Protein AF-A0A7Z0DAC1-F1 (afdb_monomer)

Solvent-accessible surface area (backbone atoms only — not comparable to full-atom values): 5340 Å² total; per-residue (Å²): 140,75,82,72,52,71,67,56,50,49,55,49,39,32,67,67,57,68,51,94,73,82,66,48,84,42,27,44,80,77,46,94,58,55,74,65,37,53,45,53,35,45,55,52,44,36,73,78,39,58,90,67,68,69,59,70,67,59,66,74,69,63,48,80,73,40,20,52,51,53,53,54,50,46,58,53,49,57,49,54,54,55,60,65,65,71,80,115

InterPro domains:
  IPR036736 ACP-like superfamily [SSF47336] (13-77)

Organism: NCBI:txid1347891

Foldseek 3Di:
DDDDDLVVLVVLLCVQQVDPDWDQQDQPVPTPDDLVSVLVSQVVCCVVPVVLVGDSCLSVVRDRRHGNVNSSVVSVVVVVVVVVVVVD

Secondary structure (DSSP, 8-state):
--PPPHHHHHHHHHHHH--S---TTSBGGGSS--HHHHHHHHHHHHHH-GGG---THHHHT--TT-BHHHHHHHHHHHHHHHHHHT--

Structure (mmCIF, N/CA/C/O backbone):
data_AF-A0A7Z0DAC1-F1
#
_entry.id   AF-A0A7Z0DAC1-F1
#
loop_
_atom_site.group_PDB
_atom_site.id
_atom_site.type_symbol
_atom_site.label_atom_id
_atom_site.label_alt_id
_atom_site.label_comp_id
_atom_site.label_asym_id
_atom_site.label_entity_id
_atom_site.label_seq_id
_atom_site.pdbx_PDB_ins_code
_atom_site.Cartn_x
_atom_site.Cartn_y
_atom_site.Cartn_z
_atom_site.occupancy
_atom_site.B_iso_or_equiv
_atom_site.auth_seq_id
_atom_site.auth_comp_id
_atom_site.auth_asym_id
_atom_site.auth_atom_id
_atom_site.pdbx_PDB_model_num
ATOM 1 N N . MET A 1 1 ? -18.332 -0.237 9.092 1.00 51.69 1 MET A N 1
ATOM 2 C CA . MET A 1 1 ? -17.128 0.326 8.441 1.00 51.69 1 MET A CA 1
ATOM 3 C C . MET A 1 1 ? -16.287 -0.826 7.923 1.00 51.69 1 MET A C 1
ATOM 5 O O . MET A 1 1 ? -16.173 -1.811 8.641 1.00 51.69 1 MET A O 1
ATOM 9 N N . LYS A 1 2 ? -15.767 -0.764 6.693 1.00 73.38 2 LYS A N 1
ATOM 10 C CA . LYS A 1 2 ? -15.056 -1.890 6.068 1.00 73.38 2 LYS A CA 1
ATOM 11 C C . LYS A 1 2 ? -13.824 -1.354 5.342 1.00 73.38 2 LYS A C 1
ATOM 13 O O . LYS A 1 2 ? -13.968 -0.479 4.499 1.00 73.38 2 LYS A O 1
ATOM 18 N N . MET A 1 3 ? -12.643 -1.866 5.699 1.00 83.25 3 MET A N 1
ATOM 19 C CA . MET A 1 3 ? -11.442 -1.707 4.871 1.00 83.25 3 MET A CA 1
ATOM 20 C C . MET A 1 3 ? -11.804 -2.093 3.427 1.00 83.25 3 MET A C 1
ATOM 22 O O . MET A 1 3 ? -12.504 -3.103 3.264 1.00 83.25 3 MET A O 1
ATOM 26 N N . PRO A 1 4 ? -11.369 -1.346 2.400 1.00 92.50 4 PRO A N 1
ATOM 27 C CA . PRO A 1 4 ? -11.515 -1.809 1.027 1.00 92.50 4 PRO A CA 1
ATOM 28 C C . PRO A 1 4 ? -10.952 -3.224 0.866 1.00 92.50 4 PRO A C 1
ATOM 30 O O . PRO A 1 4 ? -10.024 -3.646 1.566 1.00 92.50 4 PRO A O 1
ATOM 33 N N . SER A 1 5 ? -11.546 -3.984 -0.045 1.00 95.38 5 SER A N 1
ATOM 34 C CA . SER A 1 5 ? -10.978 -5.257 -0.485 1.00 95.38 5 SER A CA 1
ATOM 35 C C . SER A 1 5 ? -9.563 -5.055 -1.039 1.00 95.38 5 SER A C 1
ATOM 37 O O . SER A 1 5 ? -9.188 -3.945 -1.412 1.00 95.38 5 SER A O 1
ATOM 39 N N . LEU A 1 6 ? -8.773 -6.130 -1.108 1.00 97.00 6 LEU A N 1
ATOM 40 C CA . LEU A 1 6 ? -7.434 -6.051 -1.697 1.00 97.00 6 LEU A CA 1
ATOM 41 C C . LEU A 1 6 ? -7.488 -5.512 -3.135 1.00 97.00 6 LEU A C 1
ATOM 43 O O . LEU A 1 6 ? -6.682 -4.666 -3.494 1.00 97.00 6 LEU A O 1
ATOM 47 N N . GLU A 1 7 ? -8.472 -5.956 -3.921 1.00 97.38 7 GLU A N 1
ATOM 48 C CA . GLU A 1 7 ? -8.695 -5.502 -5.298 1.00 97.38 7 GLU A CA 1
ATOM 49 C C . GLU A 1 7 ? -8.958 -3.990 -5.370 1.00 97.38 7 GLU A C 1
ATOM 51 O O . GLU A 1 7 ? -8.322 -3.282 -6.145 1.00 97.38 7 GLU A O 1
ATOM 56 N N . GLU A 1 8 ? -9.839 -3.458 -4.518 1.00 96.81 8 GLU A N 1
ATOM 57 C CA . GLU A 1 8 ? -10.093 -2.013 -4.452 1.00 96.81 8 GLU A CA 1
ATOM 58 C C . GLU A 1 8 ? -8.851 -1.229 -4.011 1.00 96.81 8 GLU A C 1
ATOM 60 O O . GLU A 1 8 ? -8.588 -0.147 -4.536 1.00 96.81 8 GLU A O 1
ATOM 65 N N . SER A 1 9 ? -8.078 -1.760 -3.060 1.00 96.88 9 SER A N 1
ATOM 66 C CA . SER A 1 9 ? -6.824 -1.148 -2.618 1.00 96.88 9 SER A CA 1
ATOM 67 C C . SER A 1 9 ? -5.773 -1.112 -3.730 1.00 96.88 9 SER A C 1
ATOM 69 O O . SER A 1 9 ? -5.132 -0.075 -3.892 1.00 96.88 9 SER A O 1
ATOM 71 N N . VAL A 1 10 ? -5.642 -2.187 -4.516 1.00 98.00 10 VAL A N 1
ATOM 72 C CA . VAL A 1 10 ? -4.756 -2.257 -5.690 1.00 98.00 10 VAL A CA 1
ATOM 73 C C . VAL A 1 10 ? -5.201 -1.269 -6.762 1.00 98.00 10 VAL A C 1
ATOM 75 O O . VAL A 1 10 ? -4.394 -0.466 -7.215 1.00 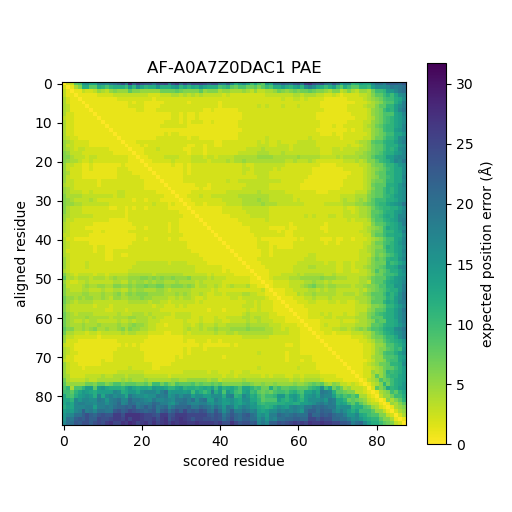98.00 10 VAL A O 1
ATOM 78 N N . ASN A 1 11 ? -6.491 -1.240 -7.107 1.00 97.81 11 ASN A N 1
ATOM 79 C CA . ASN A 1 11 ? -7.018 -0.303 -8.104 1.00 97.81 11 ASN A CA 1
ATOM 80 C C . ASN A 1 11 ? -6.745 1.159 -7.721 1.00 97.81 11 ASN A C 1
ATOM 82 O O . ASN A 1 11 ? -6.452 1.990 -8.577 1.00 97.81 11 ASN A O 1
ATOM 86 N N . ARG A 1 12 ? -6.813 1.484 -6.425 1.00 96.81 12 ARG A N 1
ATOM 87 C CA . ARG A 1 12 ? -6.460 2.816 -5.917 1.00 96.81 12 ARG A CA 1
ATOM 88 C C . ARG A 1 12 ? -4.964 3.101 -6.017 1.00 96.81 12 ARG A C 1
ATOM 90 O O . ARG A 1 12 ? -4.613 4.217 -6.375 1.00 96.81 12 ARG A O 1
ATOM 97 N N . LEU A 1 13 ? -4.106 2.122 -5.72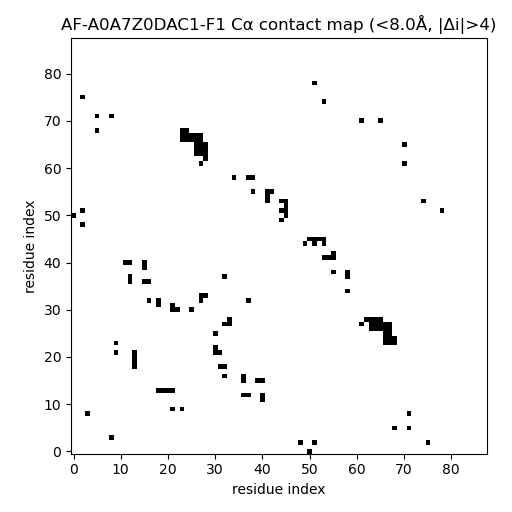7 1.00 97.94 13 LEU A N 1
ATOM 98 C CA . LEU A 1 13 ? -2.655 2.264 -5.889 1.00 97.94 13 LEU A CA 1
ATOM 99 C C . LEU A 1 13 ? -2.293 2.501 -7.356 1.00 97.94 13 LEU A C 1
ATOM 101 O O . LEU A 1 13 ? -1.541 3.421 -7.658 1.00 97.94 13 LEU A O 1
ATOM 105 N N . MET A 1 14 ? -2.886 1.736 -8.272 1.00 98.12 14 MET A N 1
ATOM 106 C CA . MET A 1 14 ? -2.688 1.912 -9.713 1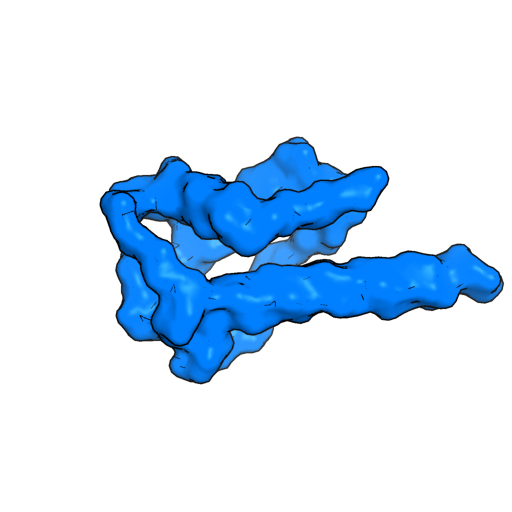.00 98.12 14 MET A CA 1
ATOM 107 C C . MET A 1 14 ? -3.169 3.284 -10.197 1.00 98.12 14 MET A C 1
ATOM 109 O O . MET A 1 14 ? -2.503 3.924 -11.002 1.00 98.12 14 MET A O 1
ATOM 113 N N . ALA A 1 15 ? -4.297 3.775 -9.673 1.00 97.62 15 ALA A N 1
ATOM 114 C CA . ALA A 1 15 ? -4.815 5.095 -10.028 1.00 97.62 15 ALA A CA 1
ATOM 115 C C . ALA A 1 15 ? -3.905 6.250 -9.576 1.00 97.62 15 ALA A C 1
ATOM 117 O O . ALA A 1 15 ? -3.856 7.271 -10.258 1.00 97.62 15 ALA A O 1
ATOM 118 N N . VAL A 1 16 ? -3.218 6.099 -8.439 1.00 96.81 16 VAL A N 1
ATOM 119 C CA . VAL A 1 16 ? -2.281 7.101 -7.906 1.00 96.81 16 VAL A CA 1
ATOM 120 C C . VAL A 1 16 ? -0.931 7.031 -8.624 1.00 96.81 16 VAL A C 1
ATOM 122 O O . VAL A 1 16 ? -0.456 8.044 -9.118 1.00 96.81 16 VAL A O 1
ATOM 125 N N . SER A 1 17 ? -0.369 5.829 -8.762 1.00 96.88 17 SER A N 1
ATOM 126 C CA . SER A 1 17 ? 0.951 5.601 -9.380 1.00 96.88 17 SER A CA 1
ATOM 127 C C . SER A 1 17 ? 0.965 5.704 -10.909 1.00 96.88 17 SER A C 1
ATOM 129 O O . SER A 1 17 ? 2.011 5.883 -11.528 1.00 96.88 17 SER A O 1
ATOM 131 N N . GLY A 1 18 ? -0.191 5.551 -11.561 1.00 96.81 18 GLY A N 1
ATOM 132 C CA . GLY A 1 18 ? -0.298 5.543 -13.020 1.00 96.81 18 GLY A CA 1
ATOM 133 C C . GLY A 1 18 ? 0.230 4.270 -13.693 1.00 96.81 18 GLY A C 1
ATOM 134 O O . GLY A 1 18 ? 0.354 4.251 -14.919 1.00 96.81 18 GLY A O 1
ATOM 135 N N . VAL A 1 19 ? 0.531 3.208 -12.935 1.00 97.06 19 VAL A N 1
ATOM 136 C CA . VAL A 1 19 ? 0.943 1.915 -13.504 1.00 97.06 19 VAL A CA 1
ATOM 137 C C . VAL A 1 19 ? -0.245 1.187 -14.144 1.00 97.06 19 VAL A C 1
ATOM 139 O O . VAL A 1 19 ? -1.365 1.212 -13.633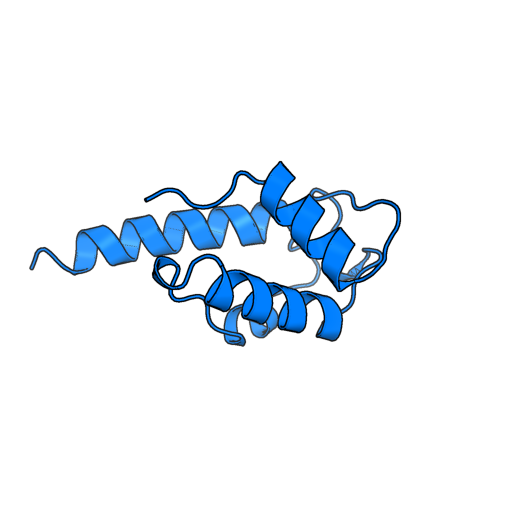 1.00 97.06 19 VAL A O 1
ATOM 142 N N . GLU A 1 20 ? -0.002 0.513 -15.270 1.00 95.25 20 GLU A N 1
ATOM 143 C CA . GLU A 1 20 ? -1.055 -0.187 -16.024 1.00 95.25 20 GLU A CA 1
ATOM 144 C C . GLU A 1 20 ? -1.451 -1.535 -15.409 1.00 95.25 20 GLU A C 1
ATOM 146 O O . GLU A 1 20 ? -2.597 -1.961 -15.540 1.00 95.25 20 GLU A O 1
ATOM 151 N N . GLU A 1 21 ? -0.518 -2.201 -14.729 1.00 95.00 21 GLU A N 1
ATOM 152 C CA . GLU A 1 21 ? -0.722 -3.495 -14.084 1.00 95.00 21 GLU A CA 1
ATOM 153 C C . GLU A 1 21 ? 0.075 -3.553 -12.780 1.00 95.00 21 GLU A C 1
ATOM 155 O O . GLU A 1 21 ? 1.190 -3.032 -12.688 1.00 95.00 21 GLU A O 1
ATOM 160 N N . PHE A 1 2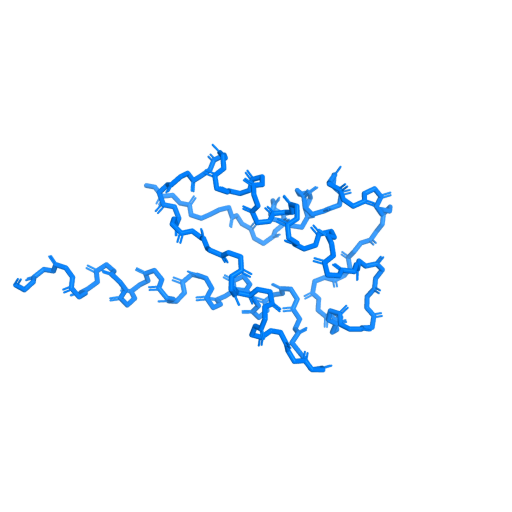2 ? -0.504 -4.194 -11.768 1.00 97.88 22 PHE A N 1
ATOM 161 C CA . PHE A 1 22 ? 0.135 -4.391 -10.478 1.00 97.88 22 PHE A CA 1
ATOM 162 C C . PHE A 1 22 ? -0.252 -5.753 -9.894 1.00 97.88 22 PHE A C 1
ATOM 164 O O . PHE A 1 22 ? -1.432 -6.027 -9.668 1.00 97.88 22 PHE A O 1
ATOM 171 N N . ASP A 1 23 ? 0.746 -6.597 -9.628 1.00 97.81 23 ASP A N 1
ATOM 172 C CA . ASP A 1 23 ? 0.564 -7.882 -8.951 1.00 97.81 23 ASP A CA 1
ATOM 173 C C . ASP A 1 23 ? 0.744 -7.713 -7.429 1.00 97.81 23 ASP A C 1
ATOM 175 O O . ASP A 1 23 ? 1.862 -7.452 -6.974 1.00 97.81 23 ASP A O 1
ATOM 179 N N . PRO A 1 24 ? -0.317 -7.882 -6.613 1.00 98.00 24 PRO A N 1
ATOM 180 C CA . PRO A 1 24 ? -0.233 -7.697 -5.167 1.00 98.00 24 PRO A CA 1
ATOM 181 C C . PRO A 1 24 ? 0.579 -8.772 -4.440 1.00 98.00 24 PRO A C 1
ATOM 183 O O . PRO A 1 24 ? 0.794 -8.615 -3.237 1.00 98.00 24 PRO A O 1
ATOM 186 N N . ASP A 1 25 ? 0.983 -9.843 -5.128 1.00 98.25 25 ASP A N 1
ATOM 187 C CA . ASP A 1 25 ? 1.797 -10.940 -4.596 1.00 98.25 25 ASP A CA 1
ATOM 188 C C . ASP A 1 25 ? 3.292 -10.811 -4.949 1.00 98.25 25 ASP A C 1
ATOM 190 O O . ASP A 1 25 ? 4.118 -11.587 -4.464 1.00 98.25 25 ASP A O 1
ATOM 194 N N . THR A 1 26 ? 3.668 -9.801 -5.740 1.00 98.00 26 THR A N 1
ATOM 195 C CA . THR A 1 26 ? 5.069 -9.454 -6.004 1.00 98.00 26 THR A CA 1
ATOM 196 C C . THR A 1 26 ? 5.618 -8.570 -4.868 1.00 98.00 26 THR A C 1
ATOM 198 O O . THR A 1 26 ? 4.917 -7.660 -4.410 1.00 98.00 26 THR A O 1
ATOM 201 N N . PRO A 1 27 ? 6.860 -8.793 -4.380 1.00 98.06 27 PRO A N 1
ATOM 202 C CA . PRO A 1 27 ? 7.478 -7.916 -3.385 1.00 98.06 27 PRO A CA 1
ATOM 203 C C . PRO A 1 27 ? 7.488 -6.455 -3.839 1.00 98.06 27 PRO A C 1
ATOM 205 O O . PRO A 1 27 ? 7.873 -6.162 -4.972 1.00 98.06 27 PRO A O 1
ATOM 208 N N . LEU A 1 28 ? 7.113 -5.532 -2.949 1.00 97.00 28 LEU A N 1
ATOM 209 C CA . LEU A 1 28 ? 6.967 -4.106 -3.268 1.00 97.00 28 LEU A CA 1
ATOM 210 C C . LEU A 1 28 ? 8.266 -3.497 -3.813 1.00 97.00 28 LEU A C 1
ATOM 212 O O . LEU A 1 28 ? 8.229 -2.739 -4.777 1.00 97.00 28 LEU A O 1
ATOM 216 N N . THR A 1 29 ? 9.417 -3.915 -3.284 1.00 95.06 29 THR A N 1
ATOM 217 C CA . THR A 1 29 ? 10.756 -3.494 -3.740 1.00 95.06 29 THR A CA 1
ATOM 218 C C . THR A 1 29 ? 11.117 -3.961 -5.153 1.00 95.06 29 THR A C 1
ATOM 220 O O . THR A 1 29 ? 12.063 -3.449 -5.746 1.00 95.06 29 THR A O 1
ATOM 223 N N . SER A 1 30 ? 10.395 -4.948 -5.687 1.00 95.56 30 SER A N 1
ATOM 224 C CA . SER A 1 30 ? 10.565 -5.498 -7.039 1.00 95.56 30 SER A CA 1
ATOM 225 C C . SER A 1 30 ? 9.379 -5.178 -7.956 1.00 95.56 30 SER A C 1
ATOM 227 O O . SER A 1 30 ? 9.313 -5.692 -9.073 1.00 95.56 30 SER A O 1
ATOM 229 N N . SER A 1 31 ? 8.427 -4.377 -7.477 1.00 96.06 31 SER A N 1
ATOM 230 C CA . SER A 1 31 ? 7.209 -4.025 -8.200 1.00 96.06 31 SER A CA 1
ATOM 231 C C . SER A 1 31 ? 7.392 -2.763 -9.053 1.00 96.06 31 SER A C 1
ATOM 233 O O . SER A 1 31 ? 8.459 -2.153 -9.070 1.00 96.06 31 SER A O 1
ATOM 235 N N . ALA A 1 32 ? 6.346 -2.384 -9.789 1.00 94.44 32 ALA A N 1
ATOM 236 C CA . ALA A 1 32 ? 6.355 -1.196 -10.641 1.00 94.44 32 ALA A CA 1
ATOM 237 C C . ALA A 1 32 ? 6.119 0.125 -9.882 1.00 94.44 32 ALA A C 1
ATOM 239 O O . ALA A 1 32 ? 6.233 1.177 -10.502 1.00 94.44 32 ALA A O 1
ATOM 240 N N . VAL A 1 33 ? 5.778 0.072 -8.589 1.00 96.69 33 VAL A N 1
ATOM 241 C CA . VAL A 1 33 ? 5.531 1.263 -7.760 1.00 96.69 33 VAL A CA 1
ATOM 242 C C . VAL A 1 33 ? 6.728 1.554 -6.865 1.00 96.69 33 VAL A C 1
ATOM 244 O O . VAL A 1 33 ? 7.451 0.636 -6.465 1.00 96.69 33 VAL A O 1
ATOM 247 N N . ASP A 1 34 ? 6.916 2.819 -6.514 1.00 94.88 34 ASP A N 1
ATOM 248 C CA . ASP A 1 3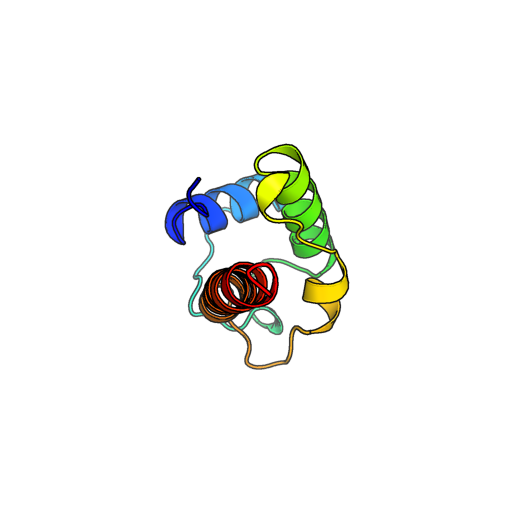4 ? 7.969 3.254 -5.603 1.00 94.88 34 ASP A CA 1
ATOM 249 C C . ASP A 1 34 ? 7.432 3.743 -4.241 1.00 94.88 34 ASP A C 1
ATOM 251 O O . ASP A 1 34 ? 6.247 3.651 -3.913 1.00 94.88 34 ASP A O 1
ATOM 255 N N . SER A 1 35 ? 8.334 4.224 -3.381 1.00 93.44 35 SER A N 1
ATOM 256 C CA . SER A 1 35 ? 7.962 4.734 -2.057 1.00 93.44 35 SER A CA 1
ATOM 257 C C . SER A 1 35 ? 7.092 5.993 -2.108 1.00 93.44 35 SER A C 1
ATOM 259 O O . SER A 1 35 ? 6.325 6.228 -1.173 1.00 93.44 35 SER A O 1
ATOM 261 N N . LEU A 1 36 ? 7.224 6.818 -3.154 1.00 96.38 36 LEU A N 1
ATOM 262 C CA . LEU A 1 36 ? 6.401 8.013 -3.329 1.00 96.38 36 LEU A CA 1
ATOM 263 C C . LEU A 1 36 ? 4.971 7.595 -3.673 1.00 96.38 36 LEU A C 1
ATOM 265 O O . LEU A 1 36 ? 4.051 8.028 -2.984 1.00 96.38 36 LEU A O 1
ATOM 269 N N . ASP A 1 37 ? 4.803 6.671 -4.619 1.00 97.19 37 ASP A N 1
ATOM 270 C CA . ASP A 1 37 ? 3.496 6.110 -4.985 1.00 97.19 37 ASP A CA 1
ATOM 271 C C . ASP A 1 37 ? 2.762 5.521 -3.772 1.00 97.19 37 ASP A C 1
ATOM 273 O O . ASP A 1 37 ? 1.569 5.750 -3.558 1.00 97.19 37 ASP A O 1
ATOM 277 N N . LEU A 1 38 ? 3.485 4.763 -2.943 1.00 96.75 38 LEU A N 1
ATOM 278 C CA . LEU A 1 38 ? 2.938 4.156 -1.730 1.00 96.75 38 LEU A CA 1
ATOM 279 C C . LEU A 1 38 ? 2.533 5.207 -0.692 1.00 96.75 38 LEU A C 1
ATOM 281 O O . LEU A 1 38 ? 1.508 5.053 -0.030 1.00 96.75 38 LEU A O 1
ATOM 285 N N . THR A 1 39 ? 3.306 6.284 -0.569 1.00 96.50 39 THR A N 1
ATOM 286 C CA . THR A 1 39 ? 2.994 7.397 0.337 1.00 96.50 39 THR A CA 1
ATOM 287 C C . THR A 1 39 ? 1.758 8.159 -0.142 1.00 96.50 39 THR A C 1
ATOM 289 O O . THR A 1 39 ? 0.843 8.414 0.641 1.00 96.50 39 THR A O 1
ATOM 292 N N . GLU A 1 40 ? 1.670 8.458 -1.437 1.00 97.31 40 GLU A N 1
ATOM 293 C CA . GLU A 1 40 ? 0.493 9.095 -2.033 1.00 97.31 40 GLU A CA 1
ATOM 294 C C . GLU A 1 40 ? -0.754 8.210 -1.908 1.00 97.31 40 GLU A C 1
ATOM 296 O O . GLU A 1 40 ? -1.842 8.702 -1.593 1.00 97.31 40 GLU A O 1
ATOM 301 N N . TRP A 1 41 ? -0.606 6.890 -2.057 1.00 97.12 41 TRP A N 1
ATOM 302 C CA . TRP A 1 41 ? -1.681 5.942 -1.786 1.00 97.12 41 TRP A CA 1
ATOM 303 C C . TRP A 1 41 ? -2.139 5.996 -0.325 1.00 97.12 41 TRP A C 1
ATOM 305 O O . TRP A 1 41 ? -3.347 5.982 -0.079 1.00 97.12 41 TRP A O 1
ATOM 315 N N . VAL A 1 42 ? -1.223 6.102 0.647 1.00 95.69 42 VAL A N 1
ATOM 316 C CA . VAL A 1 42 ? -1.584 6.263 2.067 1.00 95.69 42 VAL A CA 1
ATOM 317 C C . VAL A 1 42 ? -2.410 7.531 2.276 1.00 95.69 42 VAL A C 1
ATOM 319 O O . VAL A 1 42 ? -3.477 7.447 2.888 1.00 95.69 42 VAL A O 1
ATOM 322 N N . TYR A 1 43 ? -1.988 8.676 1.734 1.00 95.00 43 TYR A N 1
ATOM 323 C CA . TYR A 1 43 ? -2.755 9.922 1.851 1.00 95.00 43 TYR A CA 1
ATOM 324 C C . TYR A 1 43 ? -4.137 9.808 1.203 1.00 95.00 43 TYR A C 1
ATOM 326 O O . TYR A 1 43 ? -5.145 10.148 1.823 1.00 95.00 43 TYR A O 1
ATOM 334 N N . HIS A 1 44 ? -4.221 9.230 0.002 1.00 95.06 44 HIS A N 1
ATOM 335 C CA . HIS A 1 44 ? -5.506 8.968 -0.650 1.00 95.06 44 HIS A CA 1
ATOM 336 C C . HIS A 1 44 ? -6.406 8.071 0.208 1.00 95.06 44 HIS A C 1
ATOM 338 O O . HIS A 1 44 ? -7.605 8.306 0.337 1.00 95.06 44 HIS A O 1
ATOM 344 N N . MET A 1 45 ? -5.848 7.047 0.8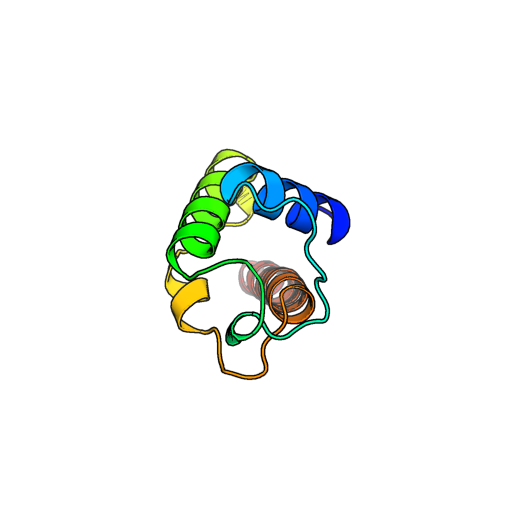50 1.00 93.50 45 MET A N 1
ATOM 345 C CA . MET A 1 45 ? -6.607 6.170 1.737 1.00 93.50 45 MET A CA 1
ATOM 346 C C . MET A 1 45 ? -7.058 6.874 3.022 1.00 93.50 45 MET A C 1
ATOM 348 O O . MET A 1 45 ? -8.171 6.610 3.471 1.00 93.50 45 MET A O 1
ATOM 352 N N . GLN A 1 46 ? -6.258 7.781 3.590 1.00 92.38 46 GLN A N 1
ATOM 353 C CA . GLN A 1 46 ? -6.656 8.615 4.732 1.00 92.38 46 GLN A CA 1
ATOM 354 C C . GLN A 1 46 ? -7.820 9.548 4.380 1.00 92.38 46 GLN A C 1
ATOM 356 O O . GLN A 1 46 ? -8.745 9.701 5.174 1.00 92.38 46 GLN A O 1
ATOM 361 N N . GLU A 1 47 ? -7.809 10.151 3.190 1.00 92.31 47 GLU A N 1
ATOM 362 C CA . GLU A 1 47 ? -8.895 11.026 2.738 1.00 92.31 47 GLU A CA 1
ATOM 363 C C . GLU A 1 47 ? -10.199 10.256 2.506 1.00 92.31 47 GLU A C 1
ATOM 365 O O . GLU A 1 47 ? -11.282 10.712 2.876 1.00 92.31 47 GLU A O 1
ATOM 370 N N . GLN A 1 48 ? -10.103 9.082 1.878 1.00 91.31 48 GLN A N 1
ATOM 371 C CA . GLN A 1 48 ? -11.265 8.285 1.474 1.00 91.31 48 GLN A CA 1
ATOM 372 C C . GLN A 1 48 ? -11.818 7.422 2.611 1.00 91.31 48 GLN A C 1
ATOM 374 O O . GLN A 1 48 ? -13.007 7.098 2.619 1.00 91.31 48 GLN A O 1
ATOM 379 N N . TYR A 1 49 ? -10.958 7.048 3.555 1.00 89.94 49 TYR A N 1
ATOM 380 C CA . TYR A 1 49 ? -11.273 6.184 4.684 1.00 89.94 49 TYR A CA 1
ATOM 381 C C . TYR A 1 49 ? -10.593 6.712 5.963 1.00 89.94 49 TYR A C 1
ATOM 383 O O . TYR A 1 49 ? -9.709 6.051 6.523 1.00 89.94 49 TYR A O 1
ATOM 391 N N . PRO A 1 50 ? -10.988 7.900 6.459 1.00 87.88 50 PRO A N 1
ATOM 392 C CA . PRO A 1 50 ? -10.360 8.529 7.625 1.00 87.88 50 PRO A CA 1
ATOM 393 C C . PRO A 1 50 ? -10.433 7.662 8.889 1.00 87.88 50 PRO A C 1
ATOM 395 O O . PRO A 1 50 ? -9.588 7.765 9.774 1.00 87.88 50 PRO A O 1
ATOM 398 N N . GLU A 1 51 ? -11.403 6.751 8.974 1.00 84.12 51 GLU A N 1
ATOM 399 C CA . GLU A 1 51 ? -11.537 5.791 10.068 1.00 84.12 51 GLU A CA 1
ATOM 400 C C . GLU A 1 51 ? -10.479 4.676 10.075 1.00 84.12 51 GLU A C 1
ATOM 402 O O . GLU A 1 51 ? -10.450 3.873 11.011 1.00 84.12 51 GLU A O 1
ATOM 407 N N . LEU A 1 52 ? -9.664 4.550 9.020 1.00 83.88 52 LEU A N 1
ATOM 408 C CA . LEU A 1 52 ? -8.547 3.606 9.014 1.00 83.88 52 LEU A CA 1
ATOM 409 C C . LEU A 1 52 ? -7.394 4.088 9.889 1.00 83.88 52 LEU A C 1
ATOM 411 O O . LEU A 1 52 ? -6.610 3.244 10.311 1.00 83.88 52 LEU A O 1
ATOM 415 N N . ALA A 1 53 ? -7.301 5.400 10.145 1.00 85.69 53 ALA A N 1
ATOM 416 C CA . ALA A 1 53 ? -6.182 6.021 10.854 1.00 85.69 53 ALA A CA 1
ATOM 417 C C . ALA A 1 53 ? -4.813 5.532 10.338 1.00 85.69 53 ALA A C 1
ATOM 419 O O . ALA A 1 53 ? -3.892 5.307 11.120 1.00 85.69 53 ALA A O 1
ATOM 420 N N . LEU A 1 54 ? -4.706 5.324 9.018 1.00 88.44 54 LEU A N 1
ATOM 421 C CA . LEU A 1 54 ? -3.439 4.986 8.378 1.00 88.44 54 LEU A CA 1
ATOM 422 C C . LEU A 1 54 ? -2.447 6.117 8.600 1.00 88.44 54 LEU A C 1
ATOM 424 O O . LEU A 1 54 ? -2.841 7.279 8.612 1.00 88.44 54 LEU A O 1
ATOM 428 N N . ASP A 1 55 ? -1.176 5.773 8.726 1.00 88.81 55 ASP A N 1
ATOM 429 C CA . ASP A 1 55 ? -0.081 6.717 8.898 1.00 88.81 55 ASP A CA 1
ATOM 430 C C . ASP A 1 55 ? 1.029 6.398 7.895 1.00 88.81 55 ASP A C 1
ATOM 432 O O . ASP A 1 55 ? 1.238 5.235 7.544 1.00 88.81 55 ASP A O 1
ATOM 436 N N . GLU A 1 56 ? 1.735 7.426 7.425 1.00 90.38 56 GLU A N 1
ATOM 437 C CA . GLU A 1 56 ? 2.812 7.276 6.439 1.00 90.38 56 GLU A CA 1
ATOM 438 C C . GLU A 1 56 ? 3.967 6.399 6.943 1.00 90.38 56 GLU A C 1
ATOM 440 O O . GLU A 1 56 ? 4.664 5.783 6.135 1.00 90.38 56 GLU A O 1
ATOM 445 N N . SER A 1 57 ? 4.132 6.260 8.266 1.00 91.19 57 SER A N 1
ATOM 446 C CA . SER A 1 57 ? 5.136 5.374 8.867 1.00 91.19 57 SER A CA 1
ATOM 447 C C . SER A 1 57 ? 5.022 3.924 8.401 1.00 91.19 57 SER A C 1
ATOM 449 O O . SER A 1 57 ? 6.037 3.229 8.372 1.00 91.19 57 SER A O 1
ATOM 451 N N . ILE A 1 58 ? 3.844 3.483 7.943 1.00 90.69 58 ILE A N 1
ATOM 452 C CA . ILE A 1 58 ? 3.650 2.133 7.407 1.00 90.69 58 ILE A CA 1
ATOM 453 C C . ILE A 1 58 ? 4.507 1.858 6.164 1.00 90.69 58 ILE A C 1
ATOM 455 O O . ILE A 1 58 ? 4.926 0.723 5.946 1.00 90.69 58 ILE A O 1
ATOM 459 N N . VAL A 1 59 ? 4.825 2.891 5.375 1.00 91.69 59 VAL A N 1
ATOM 460 C CA . VAL A 1 59 ? 5.729 2.775 4.220 1.00 91.69 59 VAL A CA 1
ATOM 461 C C . VAL A 1 59 ? 7.154 2.471 4.691 1.00 91.69 59 VAL A C 1
ATOM 463 O O . VAL A 1 59 ? 7.870 1.706 4.052 1.00 91.69 59 VAL A O 1
ATOM 466 N N . GLY A 1 60 ? 7.552 2.999 5.852 1.00 90.81 60 GLY A N 1
ATOM 467 C CA . GLY A 1 60 ? 8.844 2.717 6.481 1.00 90.81 60 GLY A CA 1
ATOM 468 C C . GLY A 1 60 ? 8.968 1.308 7.072 1.00 90.81 60 GLY A C 1
ATOM 469 O O . GLY A 1 60 ? 10.080 0.872 7.362 1.00 90.81 60 GLY A O 1
ATOM 470 N N . GLU A 1 61 ? 7.858 0.583 7.239 1.00 90.12 61 GLU A N 1
ATOM 471 C CA . GLU A 1 61 ? 7.854 -0.810 7.709 1.00 90.12 61 GLU A CA 1
ATOM 472 C C . GLU A 1 61 ? 8.031 -1.832 6.571 1.00 90.12 61 GLU A C 1
ATOM 474 O O . GLU A 1 61 ? 8.208 -3.028 6.830 1.00 90.12 61 GLU A O 1
ATOM 479 N N . ILE A 1 62 ? 8.005 -1.379 5.313 1.00 92.44 62 ILE A N 1
ATOM 480 C CA . ILE A 1 62 ? 8.191 -2.238 4.143 1.00 92.44 62 ILE A CA 1
ATOM 481 C C . ILE A 1 62 ? 9.626 -2.769 4.117 1.00 92.44 62 ILE A C 1
ATOM 483 O O . ILE A 1 62 ? 10.599 -2.023 4.196 1.00 92.44 62 ILE A O 1
ATOM 487 N N . ASN A 1 63 ? 9.746 -4.088 3.971 1.00 93.12 63 ASN A N 1
ATOM 488 C CA . ASN A 1 63 ? 11.016 -4.787 3.792 1.00 93.12 63 ASN A CA 1
ATOM 489 C C . ASN A 1 63 ? 11.088 -5.460 2.414 1.00 93.12 63 ASN A C 1
ATOM 491 O O . ASN A 1 63 ? 10.096 -5.530 1.691 1.00 93.12 63 ASN A O 1
ATOM 495 N N . ASP A 1 64 ? 12.253 -6.024 2.091 1.00 94.25 64 ASP A N 1
ATOM 496 C CA . ASP A 1 64 ? 12.556 -6.603 0.775 1.00 94.25 64 ASP A CA 1
ATOM 497 C C . ASP A 1 64 ? 11.634 -7.751 0.333 1.00 94.25 64 ASP A C 1
ATOM 499 O O . ASP A 1 64 ? 11.592 -8.075 -0.850 1.00 94.25 64 ASP A O 1
ATOM 503 N N . SER A 1 65 ? 10.910 -8.381 1.262 1.00 96.69 65 SER A N 1
ATOM 504 C CA . SER A 1 65 ? 9.984 -9.485 0.973 1.00 96.69 65 SER A CA 1
ATOM 505 C C . SER A 1 65 ? 8.509 -9.111 1.072 1.00 96.69 65 SER A C 1
ATOM 507 O O . SER A 1 65 ? 7.661 -9.926 0.716 1.00 96.69 65 SER A O 1
ATOM 509 N N . MET A 1 66 ? 8.186 -7.917 1.575 1.00 97.44 66 MET A N 1
ATOM 510 C CA . MET A 1 66 ? 6.806 -7.537 1.847 1.00 97.44 66 MET A CA 1
ATOM 511 C C . MET A 1 66 ? 6.056 -7.282 0.540 1.00 97.44 66 MET A C 1
ATOM 513 O O . MET A 1 66 ? 6.482 -6.481 -0.294 1.00 97.44 66 MET A O 1
ATOM 517 N N . THR A 1 67 ? 4.920 -7.953 0.377 1.00 98.31 67 THR A N 1
ATOM 518 C CA . THR A 1 67 ? 4.000 -7.746 -0.745 1.00 98.31 67 THR A CA 1
ATOM 519 C C . THR A 1 67 ? 2.909 -6.738 -0.378 1.00 98.31 67 THR A C 1
ATOM 521 O O . THR A 1 67 ? 2.674 -6.442 0.800 1.00 98.31 67 THR A O 1
ATOM 524 N N . PHE A 1 68 ? 2.178 -6.225 -1.369 1.00 97.69 68 PHE A N 1
ATOM 525 C CA . PHE A 1 68 ? 1.020 -5.370 -1.089 1.00 97.69 68 PHE A CA 1
ATOM 526 C C . PHE A 1 68 ? -0.099 -6.135 -0.366 1.00 97.69 68 PHE A C 1
ATOM 528 O O . PHE A 1 68 ? -0.807 -5.564 0.466 1.00 97.69 68 PHE A O 1
ATOM 535 N N . ARG A 1 69 ? -0.246 -7.442 -0.628 1.00 98.12 69 ARG A N 1
ATOM 536 C CA . ARG A 1 69 ? -1.168 -8.306 0.121 1.00 98.12 69 ARG A CA 1
ATOM 537 C C . ARG A 1 69 ? -0.799 -8.378 1.601 1.00 98.12 69 ARG A C 1
ATOM 539 O O . ARG A 1 69 ? -1.697 -8.306 2.441 1.00 98.12 69 ARG A O 1
ATOM 546 N N . ASP A 1 70 ? 0.487 -8.500 1.919 1.00 97.50 70 ASP A N 1
ATOM 547 C CA . ASP A 1 70 ? 0.959 -8.530 3.307 1.00 97.50 70 ASP A CA 1
ATOM 548 C C . ASP A 1 70 ? 0.688 -7.201 4.010 1.00 97.50 70 ASP A C 1
ATOM 550 O O . ASP A 1 70 ? 0.150 -7.191 5.118 1.00 97.50 70 ASP A O 1
ATOM 554 N N . LEU A 1 71 ? 0.980 -6.082 3.340 1.00 94.94 71 LEU A N 1
ATOM 555 C CA . LEU A 1 71 ? 0.668 -4.739 3.828 1.00 94.94 71 LEU A CA 1
ATOM 556 C C . LEU A 1 71 ? -0.836 -4.578 4.106 1.00 94.94 71 LEU A C 1
ATOM 558 O O . LEU A 1 71 ? -1.235 -4.155 5.191 1.00 94.94 71 LEU A O 1
ATOM 562 N N . HIS A 1 72 ? -1.688 -4.967 3.154 1.00 95.25 72 HIS A N 1
ATOM 563 C CA . HIS A 1 72 ? -3.145 -4.900 3.292 1.00 95.25 72 HIS A CA 1
ATOM 564 C C . HIS A 1 72 ? -3.656 -5.742 4.463 1.00 95.25 72 HIS A C 1
ATOM 566 O O . HIS A 1 72 ? -4.474 -5.272 5.257 1.00 95.25 72 HIS A O 1
ATOM 572 N N . LYS A 1 73 ? -3.141 -6.966 4.607 1.00 93.88 73 LYS A N 1
ATOM 573 C CA . LYS A 1 73 ? -3.477 -7.860 5.716 1.00 93.88 73 LYS A CA 1
ATOM 574 C C . LYS A 1 73 ? -3.045 -7.274 7.059 1.00 93.88 73 LYS A C 1
ATOM 576 O O . LYS A 1 73 ? -3.841 -7.275 7.993 1.00 93.88 73 LYS A O 1
ATOM 581 N N . LYS A 1 74 ? -1.835 -6.724 7.147 1.00 91.62 74 LYS A N 1
ATOM 582 C CA . LYS A 1 74 ? -1.334 -6.065 8.356 1.00 91.62 74 LYS A CA 1
ATOM 583 C C . LYS A 1 74 ? -2.230 -4.900 8.775 1.00 91.62 74 LYS A C 1
ATOM 585 O O . LYS A 1 74 ? -2.639 -4.846 9.927 1.00 91.62 74 LYS A O 1
ATOM 590 N N . ILE A 1 75 ? -2.635 -4.040 7.837 1.00 90.12 75 ILE A N 1
ATOM 591 C CA . ILE A 1 75 ? -3.594 -2.953 8.109 1.00 90.12 75 ILE A CA 1
ATOM 592 C C . ILE A 1 75 ? -4.914 -3.511 8.660 1.00 90.12 75 ILE A C 1
ATOM 594 O O . ILE A 1 75 ? -5.508 -2.936 9.570 1.00 90.12 75 ILE A O 1
ATOM 598 N N . GLN A 1 76 ? -5.406 -4.631 8.125 1.00 88.56 76 GLN A N 1
ATOM 599 C CA . GLN A 1 76 ? -6.614 -5.266 8.654 1.00 88.56 76 GLN A CA 1
ATOM 600 C C . GLN A 1 76 ? -6.421 -5.796 10.080 1.00 88.56 76 GLN A C 1
ATOM 602 O O . GLN A 1 76 ? -7.313 -5.624 10.909 1.00 88.56 76 GLN A O 1
ATOM 607 N N . GLU A 1 77 ? -5.284 -6.424 10.372 1.00 85.62 77 GLU A N 1
ATOM 608 C CA . GLU A 1 77 ? -4.974 -7.017 11.678 1.00 85.62 77 GLU A CA 1
ATOM 609 C C . GLU A 1 77 ? -4.710 -5.958 12.755 1.00 85.62 77 GLU A C 1
ATOM 611 O O . GLU A 1 77 ? -5.283 -6.050 13.843 1.00 85.62 77 GLU A O 1
ATOM 616 N N . ASP A 1 78 ? -3.950 -4.906 12.444 1.00 79.94 78 ASP A N 1
ATOM 617 C CA . ASP A 1 78 ? -3.678 -3.790 13.361 1.00 79.94 78 ASP A CA 1
ATOM 618 C C . ASP A 1 78 ? -4.987 -3.089 13.773 1.00 79.94 78 ASP A C 1
ATOM 620 O O . ASP A 1 78 ? -5.148 -2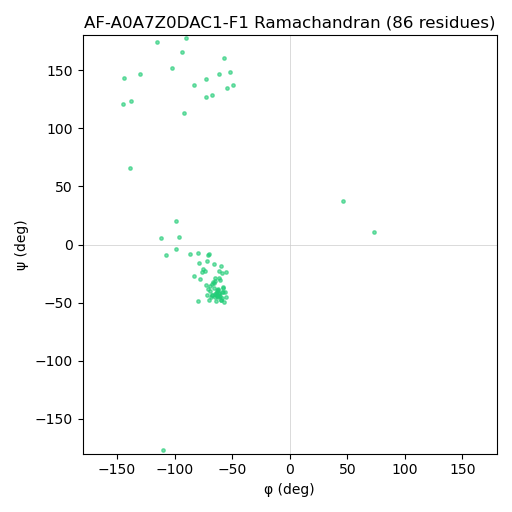.660 14.918 1.00 79.94 78 ASP A O 1
ATOM 624 N N . ARG A 1 79 ? -5.999 -3.081 12.893 1.00 71.94 79 ARG A N 1
ATOM 625 C CA . ARG A 1 79 ? -7.355 -2.612 13.226 1.00 71.94 79 ARG A CA 1
ATOM 626 C C . ARG A 1 79 ? -8.132 -3.566 14.122 1.00 71.94 79 ARG A C 1
ATOM 628 O O . ARG A 1 79 ? -8.914 -3.096 14.946 1.00 71.94 79 ARG A O 1
ATOM 635 N N . VAL A 1 80 ? -7.951 -4.879 13.978 1.00 59.19 80 VAL A N 1
ATOM 636 C CA . VAL A 1 80 ? -8.551 -5.852 14.907 1.00 59.19 80 VAL A CA 1
ATOM 637 C C . VAL A 1 80 ? -7.966 -5.645 16.302 1.00 59.19 80 VAL A C 1
ATOM 639 O O . VAL A 1 80 ? -8.726 -5.584 17.264 1.00 59.19 80 VAL A O 1
ATOM 642 N N . VAL A 1 81 ? -6.648 -5.455 16.409 1.00 58.44 81 VAL A N 1
ATOM 643 C CA . VAL A 1 81 ? -5.960 -5.211 17.687 1.00 58.44 81 VAL A CA 1
ATOM 644 C C . VAL A 1 81 ? -6.340 -3.849 18.287 1.00 58.44 81 VAL A C 1
ATOM 646 O O . VAL A 1 81 ? -6.651 -3.767 19.474 1.00 58.44 81 VAL A O 1
ATOM 649 N N . GLY A 1 82 ? -6.397 -2.786 17.480 1.00 55.97 82 GLY A N 1
ATOM 650 C CA . GLY A 1 82 ? -6.804 -1.451 17.933 1.00 55.97 82 GLY A CA 1
ATOM 651 C C . GLY A 1 82 ? -8.275 -1.363 18.362 1.00 55.97 82 GLY A C 1
ATOM 652 O O . GLY A 1 82 ? -8.599 -0.630 19.294 1.00 55.97 82 GLY A O 1
ATOM 653 N N . ALA A 1 83 ? -9.165 -2.141 17.736 1.00 54.94 83 ALA A N 1
ATOM 654 C CA . ALA A 1 83 ? -10.572 -2.215 18.128 1.00 54.94 83 ALA A CA 1
ATOM 655 C C . ALA A 1 83 ? -10.775 -2.950 19.464 1.00 54.94 83 ALA A C 1
ATOM 657 O O . ALA A 1 83 ? -11.597 -2.512 20.261 1.00 54.94 83 ALA A O 1
ATOM 658 N N . VAL A 1 84 ? -10.019 -4.023 19.741 1.00 53.88 84 VAL A N 1
ATOM 659 C CA . VAL A 1 84 ? -10.118 -4.741 21.031 1.00 53.88 84 VAL A CA 1
ATOM 660 C C . VAL A 1 84 ? -9.433 -4.006 22.187 1.00 53.88 84 VAL A C 1
ATOM 662 O O . VAL A 1 84 ? -9.796 -4.221 23.338 1.00 53.88 84 VAL A O 1
ATOM 665 N N . ALA A 1 85 ? -8.454 -3.141 21.907 1.00 54.31 85 ALA A N 1
ATOM 666 C CA . ALA A 1 85 ? -7.719 -2.401 22.935 1.00 54.31 85 ALA A CA 1
ATOM 667 C C . ALA A 1 85 ? -8.478 -1.182 23.502 1.00 54.31 85 ALA A C 1
ATOM 669 O O . ALA A 1 85 ? -8.108 -0.692 24.564 1.00 54.31 85 ALA A O 1
ATOM 670 N N . ASN A 1 86 ? -9.533 -0.708 22.829 1.00 48.53 86 ASN A N 1
ATOM 671 C CA . ASN A 1 86 ? -10.318 0.468 23.239 1.00 48.53 86 ASN A CA 1
ATOM 672 C C . ASN A 1 86 ? -11.599 0.139 24.039 1.00 48.53 86 ASN A C 1
ATOM 674 O O . ASN A 1 86 ? -12.366 1.050 24.340 1.00 48.53 86 ASN A O 1
ATOM 678 N N . ASP A 1 87 ? -11.818 -1.128 24.403 1.00 43.78 87 ASP A N 1
ATOM 679 C CA . ASP A 1 87 ? -12.941 -1.582 25.251 1.00 43.78 87 ASP A CA 1
ATOM 680 C C . ASP A 1 87 ? -12.538 -1.776 26.739 1.00 43.78 87 ASP A C 1
ATOM 682 O O . ASP A 1 87 ? -13.206 -2.498 27.485 1.00 43.78 87 ASP A O 1
ATOM 686 N N . GLY A 1 88 ? -11.430 -1.157 27.177 1.00 40.25 88 GLY A N 1
ATOM 687 C CA . GLY A 1 88 ? -10.873 -1.251 28.538 1.00 40.25 88 GLY A CA 1
ATOM 688 C C . GLY A 1 88 ? -11.048 0.000 29.390 1.00 40.25 88 GLY A C 1
ATOM 689 O O . GLY A 1 88 ? -10.789 1.107 28.871 1.00 40.25 88 GLY A O 1
#

Sequence (88 aa):
MKMPSLEESVNRLMAVSGVEEFDPDTPLTSSAVDSLDLTEWVYHMQEQYPELALDESIVGEINDSMTFRDLHKKIQEDRVVGAVANDG

pLDDT: mean 88.82, std 14.21, range [40.25, 98.31]

Nearest PDB structures (foldseek):
  4mrt-assembly1_C  TM=7.280E-01  e=4.920E-01  Brevibacillus parabrevis
  2cq8-assembly1_A  TM=5.411E-01  e=1.034E-01  Homo sapiens
  7b2b-assembly1_A  TM=6.593E-01  e=1.254E+00  Xenorhabdus cabanillasii JM26
  6mfz-assembly1_A  TM=6.757E-01  e=1.941E+00  Brevibacillus parabrevis
  2mr8-assembly1_A  TM=6.605E-01  e=2.651E+00  Actinoplane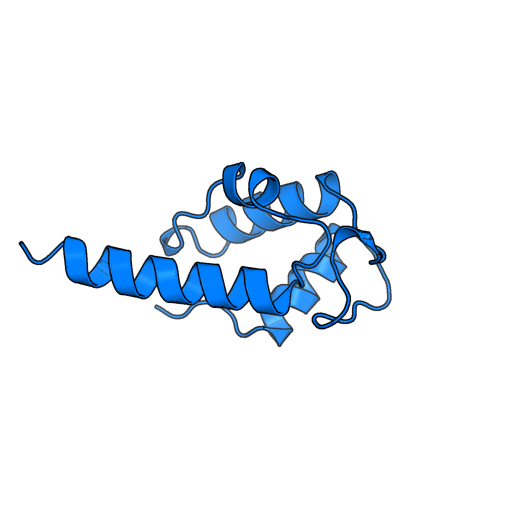s teichomyceticus

Radius of gyration: 12.93 Å; Cα contacts (8 Å, |Δi|>4): 75; chains: 1; bounding box: 30×22×45 Å

Mean predicted aligned error: 4.88 Å